Protein AF-A0A0J7KE34-F1 (afdb_monomer)

Foldseek 3Di:
DDDPCNPQPLLDDDPQDQPPDPPGHPVNNVVVVVVVQVVQVVVVHDDDDDDDDDPPCVLPDQVVVVLVSCVRSPPDPVVSVVVVVVVPPDADDDDDDDDPPPRPPSPPPPPPPPPPDDDD

Radius of gyration: 21.57 Å; Cα contacts (8 Å, |Δi|>4): 39; chains: 1; bounding box: 55×39×64 Å

pLDDT: mean 76.23, std 21.39, range [29.2, 96.06]

Organism: Lasius niger (NCBI:txid67767)

InterPro domains:
  IPR000477 Reverse transcriptase domain [PF00078] (11-105)

Mean predicted aligned error: 12.12 Å

Sequence (120 aa):
MQQWQDVHRLSEVSRNQYGFRRQRSICDALRLVRSITSETAEDGGFAILISLDIRSVFNSIPWVVIRRALRRKEFPDYIRRIIDSYLSDRVICCTGKEVKRDQWRLVCLRALYLVPSYGI

Structure (mmCIF, N/CA/C/O backbone):
data_AF-A0A0J7KE34-F1
#
_entry.id   AF-A0A0J7KE34-F1
#
loop_
_atom_site.group_PDB
_atom_site.id
_atom_site.type_symbol
_atom_site.label_atom_id
_atom_site.label_alt_id
_atom_site.label_comp_id
_atom_site.label_asym_id
_atom_site.label_entity_id
_atom_site.label_seq_id
_atom_site.pdbx_PDB_ins_code
_atom_site.Cartn_x
_atom_site.Cartn_y
_atom_site.Cartn_z
_atom_site.occupancy
_atom_site.B_iso_or_equiv
_atom_site.auth_seq_id
_atom_site.auth_comp_id
_atom_site.auth_asym_id
_atom_site.auth_atom_id
_atom_site.pdbx_PDB_model_num
ATOM 1 N N . MET A 1 1 ? -3.022 22.471 -9.235 1.00 40.59 1 MET A N 1
ATOM 2 C CA . MET A 1 1 ? -2.382 21.437 -10.079 1.00 40.59 1 MET A CA 1
ATOM 3 C C . MET A 1 1 ? -3.097 20.118 -9.824 1.00 40.59 1 MET A C 1
ATOM 5 O O . MET A 1 1 ? -2.978 19.575 -8.732 1.00 40.59 1 MET A O 1
ATOM 9 N N . GLN A 1 2 ? -3.934 19.684 -10.764 1.00 53.97 2 GLN A N 1
ATOM 10 C CA . GLN A 1 2 ? -4.744 18.468 -10.645 1.00 53.97 2 GLN A CA 1
ATOM 11 C C . GLN A 1 2 ? -3.837 17.257 -10.904 1.00 53.97 2 GLN A C 1
ATOM 13 O O . GLN A 1 2 ? -3.101 17.257 -11.892 1.00 53.97 2 GLN A O 1
ATOM 18 N N . GLN A 1 3 ? -3.784 16.281 -9.991 1.00 67.25 3 GLN A N 1
ATOM 19 C CA . GLN A 1 3 ? -2.902 15.127 -10.178 1.00 67.25 3 GLN A CA 1
ATOM 20 C C . GLN A 1 3 ? -3.544 14.151 -11.164 1.00 67.25 3 GLN A C 1
ATOM 22 O O . GLN A 1 3 ? -4.750 13.940 -11.127 1.00 67.25 3 GLN A O 1
ATOM 27 N N . TRP A 1 4 ? -2.740 13.511 -12.019 1.00 78.88 4 TRP A N 1
ATOM 28 C CA . TRP A 1 4 ? -3.223 12.532 -13.006 1.00 78.88 4 TRP A CA 1
ATOM 29 C C . TRP A 1 4 ? -4.104 11.433 -12.375 1.00 78.88 4 TRP A C 1
ATOM 31 O O . TRP A 1 4 ? -5.118 11.045 -12.952 1.00 78.88 4 TRP A O 1
ATOM 41 N N . GLN A 1 5 ? -3.764 10.999 -11.154 1.00 74.19 5 GLN A N 1
ATOM 42 C CA . GLN A 1 5 ? -4.520 9.996 -10.393 1.00 74.19 5 GLN A CA 1
ATOM 43 C C . GLN A 1 5 ? -5.910 10.474 -9.952 1.00 74.19 5 GLN A C 1
ATOM 45 O O . GLN A 1 5 ? -6.820 9.656 -9.883 1.00 74.19 5 GLN A O 1
ATOM 50 N N . ASP A 1 6 ? -6.101 11.775 -9.711 1.00 75.31 6 ASP A N 1
ATOM 51 C CA . ASP A 1 6 ? -7.388 12.332 -9.260 1.00 75.31 6 ASP A CA 1
ATOM 52 C C . ASP A 1 6 ? -8.468 12.246 -10.355 1.00 75.31 6 ASP A C 1
ATOM 54 O O . ASP A 1 6 ? -9.658 12.342 -10.071 1.00 75.31 6 ASP A O 1
ATOM 58 N N . VAL A 1 7 ? -8.051 12.074 -11.614 1.00 78.81 7 VAL A N 1
ATOM 59 C CA . VAL A 1 7 ? -8.932 12.033 -12.792 1.00 78.81 7 VAL A CA 1
ATOM 60 C C . VAL A 1 7 ? -9.138 10.602 -13.314 1.00 78.81 7 VAL A C 1
ATOM 62 O O . VAL A 1 7 ? -10.048 10.359 -14.101 1.00 78.81 7 VAL A O 1
ATOM 65 N N . HIS A 1 8 ? -8.323 9.636 -12.868 1.00 81.94 8 HIS A N 1
ATOM 66 C CA . HIS A 1 8 ? -8.346 8.250 -13.351 1.00 81.94 8 HIS A CA 1
ATOM 67 C C . HIS A 1 8 ? -8.907 7.310 -12.285 1.00 81.94 8 HIS A C 1
ATOM 69 O O . HIS A 1 8 ? -8.165 6.745 -11.476 1.00 81.94 8 HIS A O 1
ATOM 75 N N . ARG A 1 9 ? -10.225 7.089 -12.337 1.00 79.00 9 ARG A N 1
ATOM 76 C CA . ARG A 1 9 ? -10.987 6.282 -11.367 1.00 79.00 9 A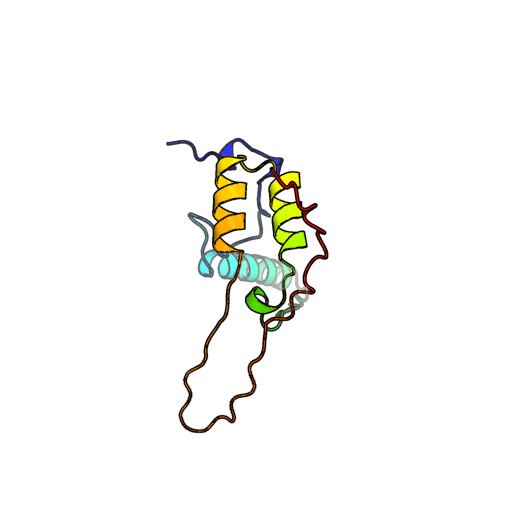RG A CA 1
ATOM 77 C C . ARG A 1 9 ? -10.440 4.864 -11.179 1.00 79.00 9 ARG A C 1
ATOM 79 O O . ARG A 1 9 ? -10.431 4.340 -10.072 1.00 79.00 9 ARG A O 1
ATOM 86 N N . LEU A 1 10 ? -9.930 4.248 -12.247 1.00 81.81 10 LEU A N 1
ATOM 87 C CA . LEU A 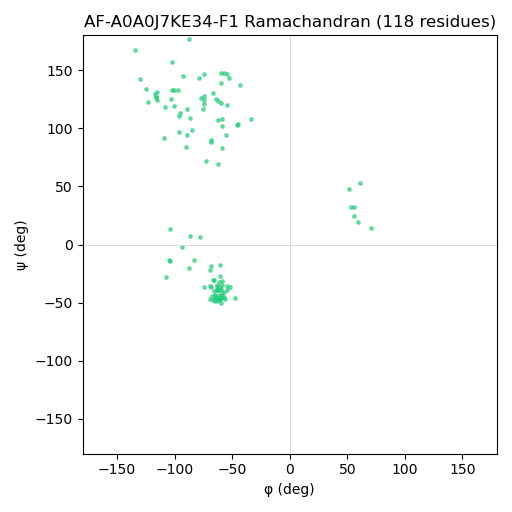1 10 ? -9.334 2.906 -12.189 1.00 81.81 10 LEU A CA 1
ATOM 88 C C . LEU A 1 10 ? -8.008 2.875 -11.415 1.00 81.81 10 LEU A C 1
ATOM 90 O O . LEU A 1 10 ? -7.610 1.830 -10.896 1.00 81.81 10 LEU A O 1
ATOM 94 N N . SER A 1 11 ? -7.331 4.017 -11.296 1.00 81.50 11 SER A N 1
ATOM 95 C CA . SER A 1 11 ? -6.090 4.135 -10.536 1.00 81.50 11 SER A CA 1
ATOM 96 C C . SER A 1 11 ? -6.319 4.342 -9.035 1.00 81.50 11 SER A C 1
ATOM 98 O O . SER A 1 11 ? -5.388 4.112 -8.256 1.00 81.50 11 SER A O 1
ATOM 100 N N . GLU A 1 12 ? -7.552 4.659 -8.619 1.00 83.94 12 GLU A N 1
ATOM 101 C CA . GLU A 1 12 ? -7.896 4.988 -7.237 1.00 83.94 12 GLU A CA 1
ATOM 102 C C . GLU A 1 12 ? -7.476 3.899 -6.237 1.00 83.94 12 GLU A C 1
ATOM 104 O O . GLU A 1 12 ? -7.440 2.689 -6.504 1.00 83.94 12 GLU A O 1
ATOM 109 N N . VAL A 1 13 ? -7.107 4.368 -5.050 1.00 87.38 13 VAL A N 1
ATOM 110 C CA . VAL A 1 13 ? -6.805 3.543 -3.881 1.00 87.38 13 VAL A CA 1
ATOM 111 C C . VAL A 1 13 ? -7.983 3.572 -2.919 1.00 87.38 13 VAL A C 1
ATOM 113 O O . VAL A 1 13 ? -8.779 4.513 -2.920 1.00 87.38 13 VAL A O 1
ATOM 116 N N . SER A 1 14 ? -8.086 2.553 -2.065 1.00 89.81 14 SER A N 1
ATOM 117 C CA . SER A 1 14 ? -9.175 2.460 -1.092 1.00 89.81 14 SER A CA 1
ATOM 118 C C . SER A 1 14 ? -9.299 3.734 -0.249 1.00 89.81 14 SER A C 1
ATOM 120 O O . SER A 1 14 ? -8.306 4.344 0.165 1.00 89.81 14 SER A O 1
ATOM 122 N N . ARG A 1 15 ? -10.538 4.118 0.075 1.00 90.06 15 ARG A N 1
ATOM 123 C CA . ARG A 1 15 ? -10.820 5.192 1.038 1.00 90.06 15 ARG A CA 1
ATOM 124 C C . ARG A 1 15 ? -10.278 4.886 2.429 1.00 90.06 15 ARG A C 1
ATOM 126 O O . ARG A 1 15 ? -10.096 5.832 3.174 1.00 90.06 15 ARG A O 1
ATOM 133 N N . ASN A 1 16 ? -9.950 3.636 2.746 1.00 92.81 16 ASN A N 1
ATOM 134 C CA . ASN A 1 16 ? -9.383 3.251 4.041 1.00 92.81 16 ASN A CA 1
ATOM 135 C C . ASN A 1 16 ? -7.871 2.976 3.945 1.00 92.81 16 ASN A C 1
ATOM 137 O O . ASN A 1 16 ? -7.279 2.413 4.859 1.00 92.81 16 ASN A O 1
ATOM 141 N N . GLN A 1 17 ? -7.224 3.371 2.841 1.00 91.81 17 GLN A N 1
ATOM 142 C CA . GLN A 1 17 ? -5.769 3.354 2.721 1.00 91.81 17 GLN A CA 1
ATOM 143 C C . GLN A 1 17 ? -5.183 4.681 3.214 1.00 91.81 17 GLN A C 1
ATOM 145 O O . GLN A 1 17 ? -5.435 5.739 2.628 1.00 91.81 17 GLN A O 1
ATOM 150 N N . TYR A 1 18 ? -4.384 4.600 4.278 1.00 93.12 18 TYR A N 1
ATOM 151 C CA . TYR A 1 18 ? -3.746 5.748 4.931 1.00 93.12 18 TYR A CA 1
ATOM 152 C C . TYR A 1 18 ? -2.237 5.827 4.682 1.00 93.12 18 TYR A C 1
ATOM 154 O O . TYR A 1 18 ? -1.678 6.918 4.664 1.00 93.12 18 TYR A O 1
ATOM 162 N N . GLY A 1 19 ? -1.579 4.688 4.449 1.00 90.75 19 GLY A N 1
ATOM 163 C CA . GLY A 1 19 ? -0.160 4.637 4.096 1.00 90.75 19 GLY A CA 1
ATOM 164 C C . GLY A 1 19 ? 0.101 5.068 2.650 1.00 90.75 19 GLY A C 1
ATOM 165 O O . GLY A 1 19 ? -0.705 4.794 1.756 1.00 90.75 19 GLY A O 1
ATO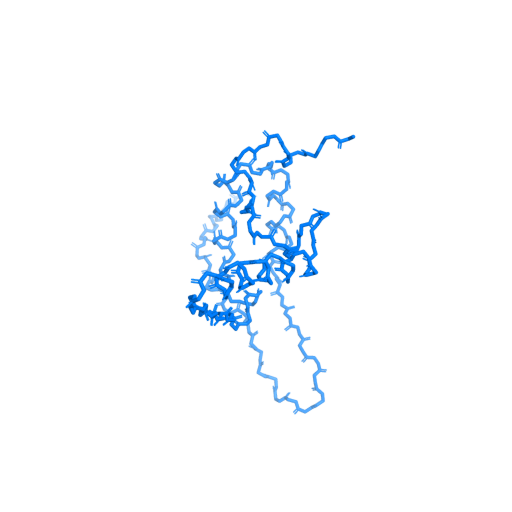M 166 N N . PHE A 1 20 ? 1.253 5.709 2.426 1.00 88.75 20 PHE A N 1
ATOM 167 C CA . PHE A 1 20 ? 1.735 6.153 1.107 1.00 88.75 20 PHE A CA 1
ATOM 168 C C . PHE A 1 20 ? 0.729 7.011 0.325 1.00 88.75 20 PHE A C 1
ATOM 170 O O . PHE A 1 20 ? 0.677 6.960 -0.903 1.00 88.75 20 PHE A O 1
ATOM 177 N N . ARG A 1 21 ? -0.089 7.801 1.030 1.00 86.25 21 ARG A N 1
ATOM 178 C CA . ARG A 1 21 ? -1.123 8.636 0.423 1.00 86.25 21 ARG A CA 1
ATOM 179 C C . ARG A 1 21 ? -0.953 10.085 0.843 1.00 86.25 21 ARG A C 1
ATOM 181 O O . ARG A 1 21 ? -0.771 10.394 2.016 1.00 86.25 21 ARG A O 1
ATOM 188 N N . ARG A 1 22 ? -1.038 10.989 -0.131 1.00 84.00 22 ARG A N 1
ATOM 189 C CA . ARG A 1 22 ? -0.985 12.427 0.131 1.00 84.00 22 ARG A CA 1
ATOM 190 C C . ARG A 1 22 ? -2.129 12.818 1.069 1.00 84.00 22 ARG A C 1
ATOM 192 O O . ARG A 1 22 ? -3.247 12.339 0.896 1.00 84.00 22 ARG A O 1
ATOM 199 N N . GLN A 1 23 ? -1.838 13.692 2.034 1.00 88.44 23 GLN A N 1
ATOM 200 C CA . GLN A 1 23 ? -2.814 14.209 3.006 1.00 88.44 23 GLN A CA 1
ATOM 201 C C . GLN A 1 23 ? -3.498 13.130 3.863 1.00 88.44 23 GLN A C 1
ATOM 203 O O . GLN A 1 23 ? -4.554 13.383 4.433 1.00 88.44 23 GLN A O 1
ATOM 208 N N . ARG A 1 24 ? -2.913 11.931 3.968 1.00 91.25 24 ARG A N 1
ATOM 209 C CA . ARG A 1 24 ? -3.343 10.918 4.929 1.00 91.25 24 ARG A CA 1
ATOM 210 C C . ARG A 1 24 ? -2.153 10.385 5.696 1.00 91.25 24 ARG A C 1
ATOM 212 O O . ARG A 1 24 ? -1.068 10.219 5.148 1.00 91.25 24 ARG A O 1
ATOM 219 N N . SER A 1 25 ? -2.378 10.137 6.974 1.00 93.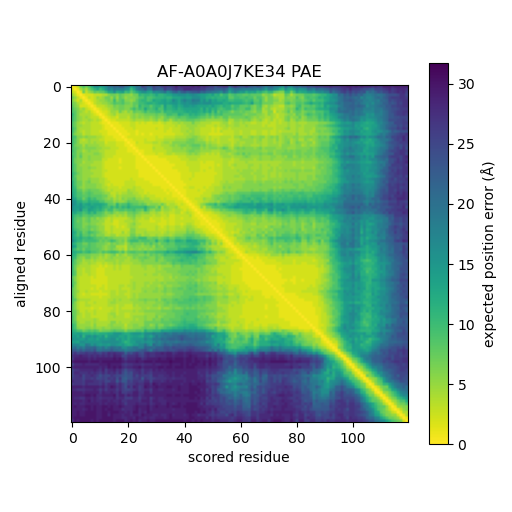31 25 SER A N 1
ATOM 220 C CA . SER A 1 25 ? -1.350 9.732 7.918 1.00 93.31 25 SER A CA 1
ATOM 221 C C . SER A 1 25 ? -1.818 8.568 8.784 1.00 93.31 25 SER A C 1
ATOM 223 O O . SER A 1 25 ? -3.006 8.245 8.854 1.00 93.31 25 SER A O 1
ATOM 225 N N . ILE A 1 26 ? -0.867 7.961 9.493 1.00 92.25 26 ILE A N 1
ATOM 226 C CA . ILE A 1 26 ? -1.154 6.949 10.517 1.00 92.25 26 ILE A CA 1
ATOM 227 C C . ILE A 1 26 ? -2.068 7.531 11.606 1.00 92.25 26 ILE A C 1
ATOM 229 O O . ILE A 1 26 ? -2.961 6.838 12.084 1.00 92.25 26 ILE A O 1
ATOM 233 N N . CYS A 1 27 ? -1.923 8.816 11.945 1.00 95.38 27 CYS A N 1
ATOM 234 C CA . CYS A 1 27 ? -2.801 9.487 12.904 1.00 95.38 27 CYS A CA 1
ATOM 235 C C . CYS A 1 27 ? -4.266 9.478 12.448 1.00 95.38 27 CYS A C 1
ATOM 237 O O . CYS A 1 27 ? -5.157 9.281 13.267 1.00 95.38 27 CYS A O 1
ATOM 239 N N . ASP A 1 28 ? -4.528 9.648 11.150 1.00 95.31 28 ASP A N 1
ATOM 240 C CA . ASP A 1 28 ? -5.892 9.608 10.609 1.00 95.31 28 ASP A CA 1
ATOM 241 C C . ASP A 1 28 ? -6.483 8.195 10.662 1.00 95.31 28 ASP A C 1
ATOM 243 O O . ASP A 1 28 ? -7.668 8.036 10.948 1.00 95.31 28 ASP A O 1
ATOM 247 N N . ALA A 1 29 ? -5.652 7.169 10.449 1.00 94.31 29 ALA A N 1
ATOM 248 C CA . ALA A 1 29 ? -6.062 5.778 10.622 1.00 94.31 29 ALA A CA 1
ATOM 249 C C . ALA A 1 29 ? -6.428 5.485 12.085 1.00 94.31 29 ALA A C 1
ATOM 251 O O . ALA A 1 29 ? -7.486 4.923 12.357 1.00 94.31 29 ALA A O 1
ATOM 252 N N . LEU A 1 30 ? -5.585 5.916 13.031 1.00 95.19 30 LEU A N 1
ATOM 253 C CA . LEU A 1 30 ? -5.820 5.730 14.466 1.00 95.19 30 LEU A CA 1
ATOM 254 C C . LEU A 1 30 ? -7.074 6.462 14.945 1.00 95.19 30 LEU A C 1
ATOM 256 O O . LEU A 1 30 ? -7.826 5.913 15.745 1.00 95.19 30 LEU A O 1
ATOM 260 N N . ARG A 1 31 ? -7.329 7.677 14.440 1.00 96.06 31 ARG A N 1
ATOM 261 C CA . ARG A 1 31 ? -8.565 8.411 14.742 1.00 96.06 31 ARG A CA 1
ATOM 262 C C . ARG A 1 31 ? -9.803 7.656 14.269 1.00 96.06 31 ARG A C 1
ATOM 264 O O . ARG A 1 31 ? -10.753 7.572 15.037 1.00 96.06 31 ARG A O 1
ATOM 271 N N . LEU A 1 32 ? -9.776 7.086 13.060 1.00 94.81 32 LEU A N 1
ATOM 272 C CA . LEU A 1 32 ? -10.894 6.287 12.550 1.00 94.81 32 LEU A CA 1
ATOM 273 C C . LEU A 1 32 ? -11.127 5.035 13.404 1.00 94.81 32 LEU A C 1
ATOM 275 O O . LEU A 1 32 ? -12.257 4.738 13.767 1.00 94.81 32 LEU A O 1
ATOM 279 N N . VAL A 1 33 ? -10.067 4.293 13.734 1.00 94.50 33 VAL A N 1
ATOM 280 C CA . VAL A 1 33 ? -10.207 3.097 14.580 1.00 94.50 33 VAL A CA 1
ATOM 281 C C . VAL A 1 33 ? -10.793 3.483 15.935 1.00 94.50 33 VAL A C 1
ATOM 283 O O . VAL A 1 33 ? -11.732 2.839 16.394 1.00 94.50 33 VAL A O 1
ATOM 286 N N . ARG A 1 34 ? -10.297 4.573 16.533 1.00 94.94 34 ARG A N 1
ATOM 287 C CA . ARG A 1 34 ? -10.806 5.082 17.805 1.00 94.94 34 ARG A CA 1
ATOM 288 C C . ARG A 1 34 ? -12.287 5.448 17.724 1.00 94.94 34 ARG A C 1
ATOM 290 O O . ARG A 1 34 ? -13.020 5.045 18.618 1.00 94.94 34 ARG A O 1
ATOM 297 N N . SER A 1 35 ? -12.726 6.166 16.685 1.00 95.00 35 SER A N 1
ATOM 298 C CA . SER A 1 35 ? -14.137 6.556 16.554 1.00 95.00 35 SER A CA 1
ATOM 299 C C . SER A 1 35 ? -15.045 5.332 16.476 1.00 95.00 35 SER A C 1
ATOM 301 O O . SER A 1 35 ? -15.974 5.228 17.265 1.00 95.00 35 SER A O 1
ATOM 303 N N . ILE A 1 36 ? -14.695 4.347 15.641 1.00 92.75 36 ILE A N 1
ATOM 304 C CA . ILE A 1 36 ? -15.457 3.095 15.504 1.00 92.75 36 ILE A CA 1
ATOM 305 C C . ILE A 1 36 ? -15.541 2.355 16.847 1.00 92.75 36 ILE A C 1
ATOM 307 O O . ILE A 1 36 ? -16.606 1.878 17.238 1.00 92.75 36 ILE A O 1
ATOM 311 N N . THR A 1 37 ? -14.422 2.255 17.573 1.00 93.56 37 THR A N 1
ATOM 312 C CA . THR A 1 37 ? -14.405 1.569 18.873 1.00 93.56 37 THR A CA 1
ATOM 313 C C . THR A 1 37 ? -15.182 2.320 19.950 1.00 93.56 37 THR A C 1
ATOM 315 O O . THR A 1 37 ? -15.813 1.675 20.779 1.00 93.56 37 THR A O 1
ATOM 318 N N . SER A 1 38 ? -15.146 3.657 19.946 1.00 92.81 38 SER A N 1
ATOM 319 C CA . SER A 1 38 ? -15.877 4.486 20.908 1.00 92.81 38 SER A CA 1
ATOM 320 C C . SER A 1 38 ? -17.381 4.417 20.669 1.00 92.81 38 SER A C 1
ATOM 322 O O . SER A 1 38 ? -18.105 4.139 21.614 1.00 92.81 38 SER A O 1
ATOM 324 N N . GLU A 1 39 ? -17.825 4.552 19.418 1.00 93.19 39 GLU A N 1
ATOM 325 C CA . GLU A 1 39 ? -19.237 4.400 19.035 1.00 93.19 39 GLU A CA 1
ATOM 326 C C . GLU A 1 39 ? -19.776 3.024 19.461 1.00 93.19 39 GLU A C 1
ATOM 328 O O . GLU A 1 39 ? -20.797 2.924 20.131 1.00 93.19 39 GLU A O 1
ATOM 333 N N . THR A 1 40 ? -19.024 1.951 19.183 1.00 91.50 40 THR A N 1
ATOM 334 C CA . THR A 1 40 ? -19.431 0.587 19.569 1.00 91.50 40 THR A CA 1
ATOM 335 C C . THR A 1 40 ? -19.520 0.408 21.090 1.00 91.50 40 THR A C 1
ATOM 337 O O . THR A 1 40 ? -20.380 -0.325 21.573 1.00 91.50 40 THR A O 1
ATOM 340 N N . ALA A 1 41 ? -18.623 1.043 21.851 1.00 88.69 41 ALA A N 1
ATOM 341 C CA . ALA A 1 41 ? -18.599 0.944 23.309 1.00 88.69 41 ALA A CA 1
ATOM 342 C C . ALA A 1 41 ? -19.725 1.755 23.971 1.00 88.69 41 ALA A C 1
ATOM 344 O O . ALA A 1 41 ? -20.280 1.311 24.974 1.00 88.69 41 ALA A O 1
ATOM 345 N N . GLU A 1 42 ? -20.067 2.920 23.415 1.00 91.38 42 GLU A N 1
ATOM 346 C CA . GLU A 1 42 ? -21.189 3.750 23.872 1.00 91.38 42 GLU A CA 1
ATOM 347 C C . GLU A 1 42 ? -22.532 3.028 23.694 1.00 91.38 42 GLU A C 1
ATOM 349 O O . GLU A 1 42 ? -23.380 3.087 24.584 1.00 91.38 42 GLU A O 1
ATOM 354 N N . ASP A 1 43 ? -22.671 2.236 22.629 1.00 91.38 43 ASP A N 1
ATOM 355 C CA . ASP A 1 43 ? -23.844 1.391 22.372 1.00 91.38 43 ASP A CA 1
ATOM 356 C C . ASP A 1 43 ? -23.871 0.092 23.213 1.00 91.38 43 ASP A C 1
ATOM 358 O O . ASP A 1 43 ? -24.717 -0.782 23.007 1.00 91.38 43 ASP A O 1
ATOM 362 N N . GLY A 1 44 ? -22.939 -0.072 24.162 1.00 89.38 44 GLY A N 1
ATOM 363 C CA . GLY A 1 44 ? -22.821 -1.266 25.008 1.00 89.38 44 GLY A CA 1
ATOM 364 C C . GLY A 1 44 ? -22.331 -2.516 24.265 1.00 89.38 44 GLY A C 1
ATOM 365 O O . GLY A 1 44 ? -22.456 -3.632 24.775 1.00 89.38 44 GLY A O 1
ATOM 366 N N . GLY A 1 45 ? -21.794 -2.347 23.055 1.00 90.62 45 GLY A N 1
ATOM 367 C CA . GLY A 1 45 ? -21.265 -3.412 22.214 1.00 90.62 45 GLY A CA 1
ATOM 368 C C . GLY A 1 45 ? -19.796 -3.747 22.486 1.00 90.62 45 GLY A C 1
ATOM 369 O O . GLY A 1 45 ? -19.098 -3.107 23.273 1.00 90.62 45 GLY A O 1
ATOM 370 N N . PHE A 1 46 ? -19.300 -4.763 21.776 1.00 88.56 46 PHE A N 1
ATOM 371 C CA . PHE A 1 46 ? -17.899 -5.185 21.817 1.00 88.56 46 PHE A CA 1
ATOM 372 C C . PHE A 1 46 ? -17.237 -4.969 20.456 1.00 88.56 46 PHE A C 1
ATOM 374 O O . PHE A 1 46 ? -17.757 -5.402 19.429 1.00 88.56 46 PHE A O 1
ATOM 381 N N . ALA A 1 47 ? -16.057 -4.347 20.450 1.00 90.38 47 ALA A N 1
ATOM 382 C CA . ALA A 1 47 ? -15.246 -4.170 19.250 1.00 90.38 47 ALA A CA 1
ATOM 383 C C . ALA A 1 47 ? -14.086 -5.178 19.222 1.00 90.38 47 ALA A C 1
ATOM 385 O O . ALA A 1 47 ? -13.363 -5.335 20.205 1.00 90.38 47 ALA A O 1
ATOM 386 N N . ILE A 1 48 ? -13.878 -5.834 18.076 1.00 90.06 48 ILE A N 1
ATOM 387 C CA . ILE A 1 48 ? -12.765 -6.766 17.849 1.00 90.06 48 ILE 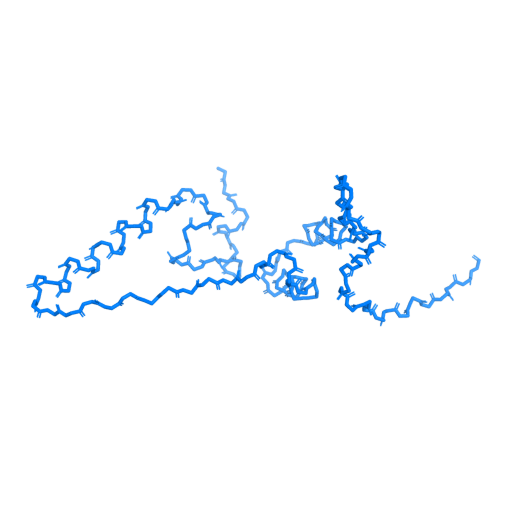A CA 1
ATOM 388 C C . ILE A 1 48 ? -11.866 -6.197 16.752 1.00 90.06 48 ILE A C 1
ATOM 390 O O . ILE A 1 48 ? -12.329 -5.899 15.652 1.00 90.06 48 ILE A O 1
ATOM 394 N N . LEU A 1 49 ? -10.568 -6.084 17.040 1.00 91.50 49 LEU A N 1
ATOM 395 C CA . LEU A 1 49 ? -9.555 -5.676 16.069 1.00 91.50 49 LEU A CA 1
ATOM 396 C C . LEU A 1 49 ? -8.767 -6.895 15.582 1.00 91.50 49 LEU A C 1
ATOM 398 O O . LEU A 1 49 ? -8.155 -7.604 16.378 1.00 91.50 49 LEU A O 1
ATOM 402 N N . ILE A 1 50 ? -8.729 -7.093 14.265 1.00 93.88 50 ILE A N 1
ATOM 403 C CA . ILE A 1 50 ? -7.912 -8.125 13.618 1.00 93.88 50 ILE A CA 1
ATOM 404 C C . ILE A 1 50 ? -6.752 -7.430 12.903 1.00 93.88 50 ILE A C 1
ATOM 406 O O . ILE A 1 50 ? -6.970 -6.631 11.993 1.00 93.88 50 ILE A O 1
ATOM 410 N N . SER A 1 51 ? -5.521 -7.733 13.317 1.00 92.56 51 SER A N 1
ATOM 411 C CA . SER A 1 51 ? -4.303 -7.215 12.686 1.00 92.56 51 SER A CA 1
ATOM 412 C C . SER A 1 51 ? -3.690 -8.263 11.758 1.00 92.56 51 SER A C 1
ATOM 414 O O . SER A 1 51 ? -3.539 -9.422 12.143 1.00 92.56 51 SER A O 1
ATOM 416 N N . LEU A 1 52 ? -3.326 -7.850 10.542 1.00 92.50 52 LEU A N 1
ATOM 417 C CA . LEU A 1 52 ? -2.635 -8.675 9.554 1.00 92.50 52 LEU A CA 1
ATOM 418 C C . LEU A 1 52 ? -1.333 -7.981 9.149 1.00 92.50 52 LEU A C 1
ATOM 420 O O . LEU A 1 52 ? -1.367 -6.862 8.637 1.00 92.50 52 LEU A O 1
ATOM 424 N N . ASP A 1 53 ? -0.208 -8.670 9.325 1.00 89.62 53 ASP A N 1
ATOM 425 C CA . ASP A 1 53 ? 1.104 -8.223 8.858 1.00 89.62 53 ASP A CA 1
ATOM 426 C C . ASP A 1 53 ? 1.660 -9.205 7.822 1.00 89.62 53 ASP A C 1
ATOM 428 O O . ASP A 1 53 ? 1.672 -10.421 8.030 1.00 89.62 53 ASP A O 1
ATOM 432 N N . ILE A 1 54 ? 2.099 -8.681 6.677 1.00 86.12 54 ILE A N 1
ATOM 433 C CA . ILE A 1 54 ? 2.644 -9.497 5.592 1.00 86.12 54 ILE A CA 1
ATOM 434 C C . ILE A 1 54 ? 4.167 -9.420 5.658 1.00 86.12 54 ILE A C 1
ATOM 436 O O . ILE A 1 54 ? 4.774 -8.366 5.461 1.00 86.12 54 ILE A O 1
ATOM 440 N N . ARG A 1 55 ? 4.810 -10.571 5.855 1.00 84.38 55 ARG A N 1
ATOM 441 C CA . ARG A 1 55 ? 6.270 -10.655 5.918 1.00 84.38 55 ARG A CA 1
ATOM 442 C C . ARG A 1 55 ? 6.905 -10.219 4.593 1.00 84.38 55 ARG A C 1
ATOM 444 O O . ARG A 1 55 ? 6.666 -10.822 3.554 1.00 84.38 55 ARG A O 1
ATOM 451 N N . SER A 1 56 ? 7.792 -9.225 4.652 1.00 78.25 56 SER A N 1
ATOM 452 C CA . SER A 1 56 ? 8.688 -8.834 3.550 1.00 78.25 56 SER A CA 1
ATOM 453 C C . SER A 1 56 ? 7.982 -8.592 2.204 1.00 78.25 56 SER A C 1
ATOM 455 O O . SER A 1 56 ? 8.412 -9.078 1.154 1.00 78.25 56 SER A O 1
ATOM 457 N N . VAL A 1 57 ? 6.890 -7.820 2.230 1.00 77.56 57 VAL A N 1
ATOM 458 C CA . VAL A 1 57 ? 6.058 -7.504 1.053 1.00 77.56 57 VAL A CA 1
ATOM 459 C C . VAL A 1 57 ? 6.894 -7.060 -0.150 1.00 77.56 57 VAL A C 1
ATOM 461 O O . VAL A 1 57 ? 6.714 -7.568 -1.252 1.00 77.56 57 VAL A O 1
ATOM 464 N N . PHE A 1 58 ? 7.858 -6.162 0.057 1.00 77.12 58 PHE A N 1
ATOM 465 C CA . PHE A 1 58 ? 8.665 -5.608 -1.034 1.00 77.12 58 PHE A CA 1
ATOM 466 C C . PHE A 1 58 ? 9.569 -6.633 -1.725 1.00 77.12 58 PHE A C 1
ATOM 468 O O . PHE A 1 58 ? 9.802 -6.515 -2.923 1.00 77.12 58 PHE A O 1
ATOM 475 N N . ASN A 1 59 ? 10.039 -7.648 -0.999 1.00 77.88 59 ASN A N 1
ATOM 476 C CA . ASN A 1 59 ? 10.908 -8.681 -1.564 1.00 77.88 59 ASN A CA 1
ATOM 477 C C . ASN A 1 59 ? 10.114 -9.840 -2.181 1.00 77.88 59 ASN A C 1
ATOM 479 O O . ASN A 1 59 ? 10.651 -10.589 -2.992 1.00 77.88 59 ASN A O 1
ATOM 483 N N . SER A 1 60 ? 8.846 -9.994 -1.792 1.00 75.38 60 SER A N 1
ATOM 484 C CA . SER A 1 60 ? 8.055 -11.194 -2.089 1.00 75.38 60 SER A CA 1
ATOM 485 C C . SER A 1 60 ? 7.017 -10.993 -3.197 1.00 75.38 60 SER A C 1
ATOM 487 O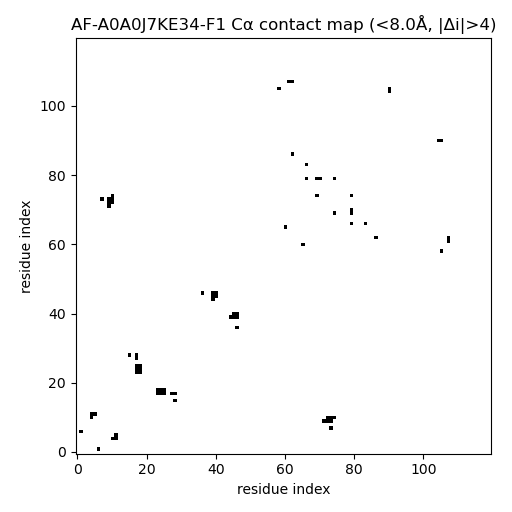 O . SER A 1 60 ? 6.467 -11.971 -3.697 1.00 75.38 60 SER A O 1
ATOM 489 N N . ILE A 1 61 ? 6.726 -9.752 -3.606 1.00 83.50 61 ILE A N 1
ATOM 490 C CA . ILE A 1 61 ? 5.753 -9.492 -4.677 1.00 83.50 61 ILE A CA 1
ATOM 491 C C . ILE A 1 61 ? 6.356 -9.838 -6.051 1.00 83.50 61 ILE A C 1
ATOM 493 O O . ILE A 1 61 ? 7.356 -9.238 -6.453 1.00 83.50 61 ILE A O 1
ATOM 497 N N . PRO A 1 62 ? 5.714 -10.711 -6.856 1.00 84.69 62 PRO A N 1
ATOM 498 C CA . PRO A 1 62 ? 6.160 -10.962 -8.220 1.00 84.69 62 PRO A CA 1
ATOM 499 C C . PRO A 1 62 ? 5.989 -9.724 -9.113 1.00 84.69 62 PRO A C 1
ATOM 501 O O . PRO A 1 62 ? 4.905 -9.158 -9.240 1.00 84.69 62 PRO A O 1
ATOM 504 N N . TRP A 1 63 ? 7.039 -9.353 -9.838 1.00 86.56 63 TRP A N 1
ATOM 505 C CA . TRP A 1 63 ? 7.082 -8.188 -10.728 1.00 86.56 63 TRP A CA 1
ATOM 506 C C . TRP A 1 63 ? 6.015 -8.247 -11.836 1.00 86.56 63 TRP A C 1
ATOM 508 O O . TRP A 1 63 ? 5.471 -7.225 -12.247 1.00 86.56 63 TRP A O 1
ATOM 518 N N . VAL A 1 64 ? 5.652 -9.456 -12.287 1.00 87.69 64 VAL A N 1
ATOM 519 C CA . VAL A 1 64 ? 4.545 -9.679 -13.236 1.00 87.69 64 VAL A CA 1
ATOM 520 C C . VAL A 1 64 ? 3.211 -9.184 -12.666 1.00 87.69 64 VAL A C 1
ATOM 522 O O . VAL A 1 64 ? 2.403 -8.628 -13.410 1.00 87.69 64 VAL A O 1
ATOM 525 N N . VAL A 1 65 ? 2.989 -9.337 -11.356 1.00 90.56 65 VAL A N 1
ATOM 526 C CA . VAL A 1 65 ? 1.783 -8.847 -10.676 1.00 90.56 65 VAL A CA 1
ATOM 527 C C . VAL A 1 65 ? 1.769 -7.320 -10.665 1.00 90.56 65 VAL A C 1
ATOM 529 O O . VAL A 1 65 ? 0.752 -6.734 -11.031 1.00 90.56 65 VAL A O 1
ATOM 532 N N . ILE A 1 66 ? 2.904 -6.676 -10.361 1.00 90.06 66 ILE A N 1
ATOM 533 C CA . ILE A 1 66 ? 3.045 -5.207 -10.405 1.00 90.06 66 ILE A CA 1
ATOM 534 C C . ILE A 1 66 ? 2.753 -4.687 -11.818 1.00 90.06 66 ILE A C 1
ATOM 536 O O . ILE A 1 66 ? 1.894 -3.823 -11.999 1.00 90.06 66 ILE A O 1
ATOM 540 N N . ARG A 1 67 ? 3.384 -5.275 -12.843 1.00 91.69 67 ARG A N 1
ATOM 541 C CA . ARG A 1 67 ? 3.153 -4.923 -14.255 1.00 91.69 67 ARG A CA 1
ATOM 542 C C . ARG A 1 67 ? 1.689 -5.060 -14.662 1.00 91.69 67 ARG A C 1
ATOM 544 O O . ARG A 1 67 ? 1.136 -4.186 -15.329 1.00 91.69 67 ARG A O 1
ATOM 551 N N . ARG A 1 68 ? 1.044 -6.164 -14.270 1.00 93.25 68 ARG A N 1
ATOM 552 C CA . ARG A 1 68 ? -0.369 -6.416 -14.581 1.00 93.25 68 ARG A CA 1
ATOM 553 C C . ARG A 1 68 ? -1.279 -5.410 -13.884 1.00 93.25 68 ARG A C 1
ATOM 555 O O . ARG A 1 68 ? -2.234 -4.953 -14.506 1.00 93.25 68 ARG A O 1
ATOM 562 N N . ALA A 1 69 ? -0.980 -5.053 -12.636 1.00 92.62 69 ALA A N 1
ATOM 563 C CA . ALA A 1 69 ? -1.727 -4.049 -11.889 1.00 92.62 69 ALA A CA 1
ATOM 564 C C . ALA A 1 69 ? -1.626 -2.667 -12.550 1.00 92.62 69 ALA A C 1
ATOM 566 O O . ALA A 1 69 ? -2.654 -2.035 -12.771 1.00 92.62 69 ALA A O 1
ATOM 567 N N . LEU A 1 70 ? -0.424 -2.237 -12.952 1.00 92.44 70 LEU A N 1
ATOM 568 C CA . LEU A 1 70 ? -0.228 -0.951 -13.632 1.00 92.44 70 LEU A CA 1
ATOM 569 C C . LEU A 1 70 ? -0.979 -0.864 -14.966 1.00 92.44 70 LEU A C 1
ATOM 571 O O . LEU A 1 70 ? -1.553 0.179 -15.266 1.00 92.44 70 LEU A O 1
ATOM 575 N N . ARG A 1 71 ? -1.017 -1.956 -15.745 1.00 92.88 71 ARG A N 1
ATOM 576 C CA . ARG A 1 71 ? -1.815 -2.017 -16.982 1.00 92.88 71 ARG A CA 1
ATOM 577 C C . ARG A 1 71 ? -3.316 -1.960 -16.707 1.00 92.88 71 ARG A C 1
ATOM 579 O O . ARG A 1 71 ? -4.008 -1.176 -17.336 1.00 92.88 71 ARG A O 1
ATOM 586 N N . ARG A 1 72 ? -3.814 -2.758 -15.754 1.00 92.62 72 ARG A N 1
ATOM 587 C CA . ARG A 1 72 ? -5.244 -2.780 -15.381 1.00 92.62 72 ARG A CA 1
ATOM 588 C C . ARG A 1 72 ? -5.740 -1.440 -14.839 1.00 92.62 72 ARG A C 1
ATOM 590 O O . ARG A 1 72 ? -6.900 -1.113 -15.024 1.00 92.62 72 ARG A O 1
ATOM 597 N N . LYS A 1 73 ? -4.866 -0.699 -14.157 1.00 91.38 73 LYS A N 1
ATOM 598 C CA . LYS A 1 73 ? -5.144 0.637 -13.621 1.00 91.38 73 LYS A CA 1
ATOM 599 C C . LYS A 1 73 ? -4.880 1.770 -14.623 1.00 91.38 73 LYS A C 1
ATOM 601 O O . LYS A 1 73 ? -4.902 2.929 -14.224 1.00 91.38 73 LYS A O 1
ATOM 606 N N . GLU A 1 74 ? -4.581 1.433 -15.878 1.00 91.81 74 GLU A N 1
ATOM 607 C CA . GLU A 1 74 ? -4.383 2.379 -16.983 1.00 91.81 74 GLU A CA 1
ATOM 608 C C . GLU A 1 74 ? -3.317 3.453 -16.725 1.00 91.81 74 GLU A C 1
ATOM 610 O O . GLU A 1 74 ? -3.402 4.569 -17.229 1.00 91.81 74 GLU A O 1
ATOM 615 N N . PHE A 1 75 ? -2.264 3.126 -15.964 1.00 91.12 75 PHE A N 1
ATOM 616 C CA . PHE A 1 75 ? -1.139 4.052 -15.795 1.00 91.12 75 PHE A CA 1
ATOM 617 C C . PHE A 1 75 ? -0.533 4.420 -17.154 1.00 91.12 75 PHE A C 1
ATOM 619 O O . PHE A 1 75 ? -0.503 3.553 -18.028 1.00 91.12 75 PHE A O 1
ATOM 626 N N . PRO A 1 76 ? 0.003 5.634 -17.360 1.00 92.44 76 PRO A N 1
ATOM 627 C CA . PRO A 1 76 ? 0.569 6.019 -18.649 1.00 92.44 76 PRO A CA 1
ATOM 628 C C . PRO A 1 76 ? 1.728 5.105 -19.067 1.00 92.44 76 PRO A C 1
ATOM 630 O O . PRO A 1 76 ? 2.503 4.649 -18.219 1.00 92.44 76 PRO A O 1
ATOM 633 N N . ASP A 1 77 ? 1.890 4.873 -20.373 1.00 93.31 77 ASP A N 1
ATOM 634 C CA . ASP A 1 77 ? 2.932 3.982 -20.910 1.00 93.31 77 ASP A CA 1
ATOM 635 C C . ASP A 1 77 ? 4.336 4.373 -20.434 1.00 93.31 77 ASP A C 1
ATOM 637 O O . ASP A 1 77 ? 5.138 3.507 -20.081 1.00 93.31 77 ASP A O 1
ATOM 641 N N . TYR A 1 78 ? 4.626 5.676 -20.363 1.00 94.25 78 TYR A N 1
ATOM 642 C CA . TYR A 1 78 ? 5.932 6.163 -19.920 1.00 94.25 78 TYR A CA 1
ATOM 643 C C . TYR A 1 78 ? 6.227 5.783 -18.457 1.00 94.25 78 TYR A C 1
ATOM 645 O O . TYR A 1 78 ? 7.340 5.356 -18.158 1.00 94.25 78 TYR A O 1
ATOM 653 N N . ILE A 1 79 ? 5.233 5.844 -17.558 1.00 93.06 79 ILE A N 1
ATOM 654 C CA . ILE A 1 79 ? 5.385 5.401 -16.162 1.00 93.06 79 ILE A CA 1
ATOM 655 C C . ILE A 1 79 ? 5.634 3.899 -16.119 1.00 93.06 79 ILE A C 1
ATOM 657 O O . ILE A 1 79 ? 6.533 3.449 -15.412 1.00 93.06 79 ILE A O 1
ATOM 661 N N . ARG A 1 80 ? 4.875 3.117 -16.896 1.00 94.06 80 ARG A N 1
ATOM 662 C CA . ARG A 1 80 ? 5.065 1.662 -16.959 1.00 94.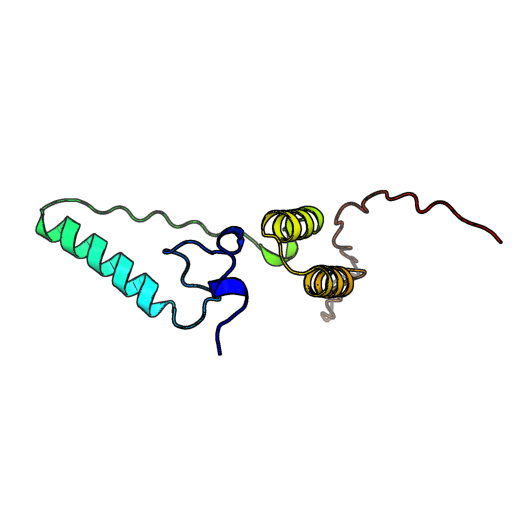06 80 ARG A CA 1
ATOM 663 C C . ARG A 1 80 ? 6.483 1.305 -17.407 1.00 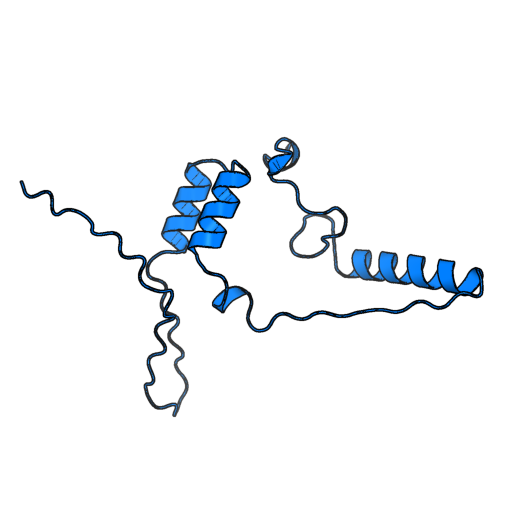94.06 80 ARG A C 1
ATOM 665 O O . ARG A 1 80 ? 7.102 0.462 -16.773 1.00 94.06 80 ARG A O 1
ATOM 672 N N . ARG A 1 81 ? 7.032 2.011 -18.403 1.00 93.94 81 ARG A N 1
ATOM 673 C CA . ARG A 1 81 ? 8.419 1.836 -18.873 1.00 93.94 81 ARG A CA 1
ATOM 674 C C . ARG A 1 81 ? 9.467 2.203 -17.819 1.00 93.94 81 ARG A C 1
ATOM 676 O O . ARG A 1 81 ? 10.433 1.464 -17.658 1.00 93.94 81 ARG A O 1
ATOM 683 N N . ILE A 1 82 ? 9.280 3.312 -17.098 1.00 93.88 82 ILE A N 1
ATOM 684 C CA . ILE A 1 82 ? 10.183 3.719 -16.003 1.00 93.88 82 ILE A CA 1
ATOM 685 C C . ILE A 1 82 ? 10.200 2.649 -14.914 1.00 93.88 82 ILE A C 1
ATOM 687 O O . ILE A 1 82 ? 11.267 2.235 -14.465 1.00 93.88 82 ILE A O 1
ATOM 691 N N . ILE A 1 83 ? 9.017 2.180 -14.513 1.00 92.12 83 ILE A N 1
ATOM 692 C CA . ILE A 1 83 ? 8.896 1.120 -13.520 1.00 92.12 83 ILE A CA 1
ATOM 693 C C . ILE A 1 83 ? 9.550 -0.158 -14.045 1.00 92.12 83 ILE A C 1
ATOM 695 O O . ILE A 1 83 ? 10.387 -0.708 -13.350 1.00 92.12 83 ILE A O 1
ATOM 699 N N . ASP A 1 84 ? 9.269 -0.596 -15.271 1.00 90.25 84 ASP A N 1
ATOM 700 C CA . ASP A 1 84 ? 9.884 -1.800 -15.842 1.00 90.25 84 ASP A CA 1
ATOM 701 C C . ASP A 1 84 ? 11.417 -1.738 -15.865 1.00 90.25 84 ASP A C 1
ATOM 703 O O . ASP A 1 84 ? 12.067 -2.717 -15.500 1.00 90.25 84 ASP A O 1
ATOM 707 N N . SER A 1 85 ? 11.997 -0.585 -16.202 1.00 89.44 85 SER A N 1
ATOM 708 C CA . SER A 1 85 ? 13.446 -0.369 -16.135 1.00 89.44 85 SER A CA 1
ATOM 709 C C . SER A 1 85 ? 13.971 -0.438 -14.698 1.00 89.44 85 SER A C 1
ATOM 711 O O . SER A 1 85 ? 14.906 -1.185 -14.427 1.00 89.44 85 SER A O 1
ATOM 713 N N . TYR A 1 86 ? 13.328 0.258 -13.754 1.00 86.25 86 TYR A N 1
ATOM 714 C CA . TYR A 1 86 ? 13.679 0.214 -12.327 1.00 86.25 86 TYR A CA 1
ATOM 715 C C . TYR A 1 86 ? 13.552 -1.189 -11.720 1.00 86.25 86 TYR A C 1
ATOM 717 O O . TYR A 1 86 ? 14.183 -1.525 -10.709 1.00 86.25 86 TYR A O 1
ATOM 725 N N . LEU A 1 87 ? 12.674 -1.990 -12.317 1.00 84.25 87 LEU A N 1
ATOM 726 C CA . LEU A 1 87 ? 12.352 -3.332 -11.899 1.00 84.25 87 LEU A CA 1
ATOM 727 C C . LEU A 1 87 ? 13.182 -4.426 -12.607 1.00 84.25 87 LEU A C 1
ATOM 729 O O . LEU A 1 87 ? 13.037 -5.609 -12.303 1.00 84.25 87 LEU A O 1
ATOM 733 N N . SER A 1 88 ? 14.053 -4.058 -13.541 1.00 82.81 88 SER A N 1
ATOM 734 C CA . SER A 1 88 ? 14.928 -5.000 -14.241 1.00 82.81 88 SER A CA 1
ATOM 735 C C . SER A 1 88 ? 16.280 -5.124 -13.527 1.00 82.81 88 SER A C 1
ATOM 737 O O . SER A 1 88 ? 16.762 -4.165 -12.930 1.00 82.81 88 SER A O 1
ATOM 739 N N . ASP A 1 89 ? 16.866 -6.325 -13.545 1.00 72.69 89 ASP A N 1
ATOM 740 C CA . ASP A 1 89 ? 18.251 -6.613 -13.122 1.00 72.69 89 ASP A CA 1
ATOM 741 C C . ASP A 1 89 ? 18.656 -6.195 -11.698 1.00 72.69 89 ASP A C 1
ATOM 743 O O . ASP A 1 89 ? 19.837 -6.021 -11.389 1.00 72.69 89 ASP A O 1
ATOM 747 N N . ARG A 1 90 ? 17.696 -6.078 -10.775 1.00 70.88 90 ARG A N 1
ATOM 748 C CA . ARG A 1 90 ? 18.030 -5.756 -9.385 1.00 70.88 90 ARG A CA 1
ATOM 749 C C . ARG A 1 90 ? 18.632 -6.933 -8.637 1.00 70.88 90 ARG A C 1
ATOM 751 O O . ARG A 1 90 ? 17.986 -7.954 -8.406 1.00 70.88 90 ARG A O 1
ATOM 758 N N . VAL A 1 91 ? 19.849 -6.707 -8.157 1.00 64.44 91 VAL A N 1
ATOM 759 C CA . VAL A 1 91 ? 20.550 -7.557 -7.200 1.00 64.44 91 VAL A CA 1
ATOM 760 C C . VAL A 1 91 ? 20.768 -6.744 -5.928 1.00 64.44 91 VAL A C 1
ATOM 762 O O . VAL A 1 91 ? 21.290 -5.633 -5.978 1.00 64.44 91 VAL A O 1
ATOM 765 N N . ILE A 1 92 ? 20.349 -7.283 -4.784 1.00 64.75 92 ILE A N 1
ATOM 766 C CA . ILE A 1 92 ? 20.662 -6.704 -3.475 1.00 64.75 92 ILE A CA 1
ATOM 767 C C . ILE A 1 92 ? 21.905 -7.428 -2.959 1.00 64.75 92 ILE A 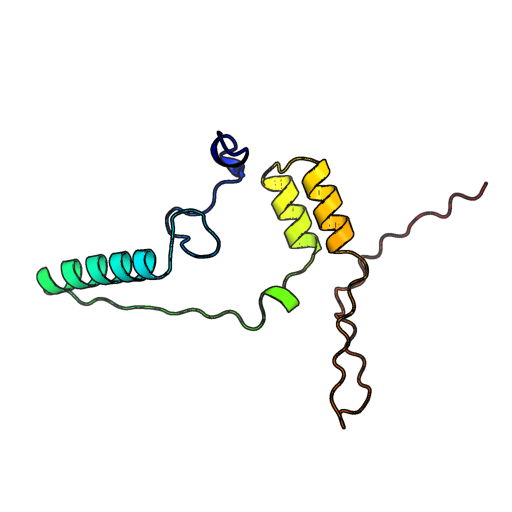C 1
ATOM 769 O O . ILE A 1 92 ? 21.858 -8.625 -2.686 1.00 64.75 92 ILE A O 1
ATOM 773 N N . CYS A 1 93 ? 23.023 -6.712 -2.849 1.00 57.94 93 CYS A N 1
ATOM 774 C CA . CYS A 1 93 ? 24.255 -7.241 -2.269 1.00 57.94 93 CYS A CA 1
ATOM 775 C C . CYS A 1 93 ? 24.337 -6.831 -0.796 1.00 57.94 93 CYS A C 1
ATOM 777 O O . CYS A 1 93 ? 24.544 -5.659 -0.491 1.00 57.94 93 CYS A O 1
ATOM 779 N N . CYS A 1 94 ? 24.203 -7.788 0.120 1.00 56.97 94 CYS A N 1
ATOM 780 C CA . CYS A 1 94 ? 24.437 -7.553 1.542 1.00 56.97 94 CYS A CA 1
ATOM 781 C C . CYS A 1 94 ? 25.930 -7.759 1.850 1.00 56.97 94 CYS A C 1
ATOM 783 O O . CYS A 1 94 ? 26.408 -8.891 1.839 1.00 56.97 94 CYS A O 1
ATOM 785 N N . THR A 1 95 ? 26.683 -6.694 2.133 1.00 50.94 95 THR A N 1
ATOM 786 C CA . THR A 1 95 ? 28.068 -6.806 2.627 1.00 50.94 95 THR A CA 1
ATOM 787 C C . THR A 1 95 ? 28.070 -6.864 4.154 1.00 50.94 95 THR A C 1
ATOM 789 O O . THR A 1 95 ? 28.220 -5.842 4.821 1.00 50.94 95 THR A O 1
ATOM 792 N N . GLY A 1 96 ? 27.865 -8.055 4.716 1.00 45.44 96 GLY A N 1
ATOM 793 C CA . GLY A 1 96 ? 28.079 -8.327 6.140 1.00 45.44 96 GLY A CA 1
ATOM 794 C C . GLY A 1 96 ? 29.454 -8.957 6.365 1.00 45.44 96 GLY A C 1
ATOM 795 O O . GLY A 1 96 ? 29.825 -9.884 5.646 1.00 45.44 96 GLY A O 1
ATOM 796 N N . LYS A 1 97 ? 30.217 -8.462 7.349 1.00 53.19 97 LYS A N 1
ATOM 797 C CA . LYS A 1 97 ? 31.402 -9.169 7.857 1.00 53.19 97 LYS A CA 1
ATOM 798 C C . LYS A 1 97 ? 30.930 -10.529 8.401 1.00 53.19 97 LYS A C 1
ATOM 800 O O . LYS A 1 97 ? 30.039 -10.562 9.240 1.00 53.19 97 LYS A O 1
ATOM 805 N N . GLU A 1 98 ? 31.490 -11.607 7.854 1.00 49.94 98 GLU A N 1
ATOM 806 C CA . GLU A 1 98 ? 31.224 -13.018 8.193 1.00 49.94 98 GLU A CA 1
ATOM 807 C C . GLU A 1 98 ? 29.793 -13.544 8.001 1.00 49.94 98 GLU A C 1
ATOM 809 O O . GLU A 1 98 ? 29.224 -14.214 8.857 1.00 49.94 98 GLU A O 1
ATOM 814 N N . VAL A 1 99 ? 29.240 -13.368 6.803 1.00 47.88 99 VAL A N 1
ATOM 815 C CA . VAL A 1 99 ? 28.246 -14.324 6.295 1.00 47.88 99 VAL A CA 1
ATOM 816 C C . VAL A 1 99 ? 28.855 -14.982 5.066 1.00 47.88 99 VAL A C 1
ATOM 818 O O . VAL A 1 99 ? 29.312 -14.291 4.152 1.00 47.88 99 VAL A O 1
ATOM 821 N N . LYS A 1 100 ? 28.928 -16.321 5.067 1.00 39.53 100 LYS A N 1
ATOM 822 C CA . LYS A 1 100 ? 29.292 -17.118 3.886 1.00 39.53 100 LYS A CA 1
ATOM 823 C C . LYS A 1 100 ? 28.553 -16.548 2.674 1.00 39.53 100 LYS A C 1
ATOM 825 O O . LYS A 1 100 ? 27.389 -16.175 2.795 1.00 39.53 100 LYS A O 1
ATOM 830 N N . ARG A 1 101 ? 29.250 -16.429 1.539 1.00 40.66 101 ARG A N 1
ATOM 831 C CA . ARG A 1 101 ? 28.723 -15.919 0.261 1.00 40.66 101 ARG A CA 1
ATOM 832 C C . ARG A 1 101 ? 27.595 -16.815 -0.270 1.00 40.66 101 ARG A C 1
ATOM 834 O O . ARG A 1 101 ? 27.749 -17.459 -1.299 1.00 40.66 101 ARG A O 1
ATOM 841 N N . ASP A 1 102 ? 26.452 -16.818 0.391 1.00 45.03 102 ASP A N 1
ATOM 842 C CA . ASP A 1 102 ? 25.231 -17.389 -0.141 1.00 45.03 102 ASP A CA 1
ATOM 843 C C . ASP A 1 102 ? 24.541 -16.266 -0.901 1.00 45.03 102 ASP A C 1
ATOM 845 O O . ASP A 1 102 ? 23.882 -15.375 -0.358 1.00 45.03 102 ASP A O 1
ATOM 849 N N . GLN A 1 103 ? 24.816 -16.254 -2.201 1.00 41.31 103 GLN A N 1
ATOM 850 C CA . GLN A 1 103 ? 24.202 -15.345 -3.147 1.00 41.31 103 GLN A CA 1
ATOM 851 C C . GLN A 1 103 ? 22.727 -15.736 -3.281 1.00 41.31 103 GLN A C 1
ATOM 853 O O . GLN A 1 103 ? 22.360 -16.539 -4.137 1.00 41.31 103 GLN A O 1
ATOM 858 N N . TRP A 1 104 ? 21.858 -15.160 -2.451 1.00 42.19 104 TRP A N 1
ATOM 859 C CA . TRP A 1 104 ? 20.422 -15.213 -2.694 1.00 42.19 104 TRP A CA 1
ATOM 860 C C . TRP A 1 104 ? 20.135 -14.361 -3.929 1.00 42.19 104 TRP A C 1
ATOM 862 O O . TRP A 1 104 ? 19.855 -13.165 -3.841 1.00 42.19 104 TRP A O 1
ATOM 872 N N . ARG A 1 105 ? 20.212 -14.971 -5.119 1.00 38.94 105 ARG A N 1
ATOM 873 C CA . ARG A 1 105 ? 19.444 -14.449 -6.247 1.00 38.94 105 ARG A CA 1
ATOM 874 C C . ARG A 1 105 ? 18.016 -14.399 -5.730 1.00 38.94 105 ARG A C 1
ATOM 876 O O . ARG A 1 105 ? 17.483 -15.432 -5.332 1.00 38.94 105 ARG A O 1
ATOM 883 N N . LEU A 1 106 ? 17.414 -13.213 -5.701 1.00 43.97 106 LEU A N 1
ATOM 884 C CA . LEU A 1 106 ? 15.964 -13.110 -5.687 1.00 43.97 106 LEU A CA 1
ATOM 885 C C . LEU A 1 106 ? 15.521 -13.905 -6.912 1.00 43.97 106 LEU A C 1
ATOM 887 O O . LEU A 1 106 ? 15.562 -13.397 -8.031 1.00 43.97 106 LEU A O 1
ATOM 891 N N . VAL A 1 107 ? 15.198 -15.188 -6.728 1.00 40.19 107 VAL A N 1
ATOM 892 C CA . VAL A 1 107 ? 14.585 -16.009 -7.762 1.00 40.19 107 VAL A CA 1
ATOM 893 C C . VAL A 1 107 ? 13.157 -15.503 -7.851 1.00 40.19 107 VAL A C 1
ATOM 895 O O . VAL A 1 107 ? 12.192 -16.143 -7.454 1.00 40.19 107 VAL A O 1
ATOM 898 N N . CYS A 1 108 ? 13.016 -14.305 -8.405 1.00 36.84 108 CYS A N 1
ATOM 899 C CA . CYS A 1 108 ? 11.922 -14.110 -9.302 1.00 36.84 108 CYS A CA 1
ATOM 900 C C . CYS A 1 108 ? 12.205 -15.082 -10.435 1.00 36.84 108 CYS A C 1
ATOM 902 O O . CYS A 1 108 ? 13.189 -14.903 -11.153 1.00 36.84 108 CYS A O 1
ATOM 904 N N . LEU A 1 109 ? 11.419 -16.163 -10.491 1.00 34.31 109 LEU A N 1
ATOM 905 C CA . LEU A 1 109 ? 11.351 -17.064 -11.631 1.00 34.31 109 LEU A CA 1
ATOM 906 C C . LEU A 1 109 ? 11.557 -16.220 -12.877 1.00 34.31 109 LEU A C 1
ATOM 908 O O . LEU A 1 109 ? 10.718 -15.379 -13.209 1.00 34.31 109 LEU A O 1
ATOM 912 N N . ARG A 1 110 ? 12.743 -16.393 -13.466 1.00 34.25 110 ARG A N 1
ATOM 913 C CA . ARG A 1 110 ? 13.137 -15.863 -14.756 1.00 34.25 110 ARG A CA 1
ATOM 914 C C . ARG A 1 110 ? 11.943 -16.149 -15.643 1.00 34.25 110 ARG A C 1
ATOM 916 O O . ARG A 1 110 ? 11.675 -17.307 -15.954 1.00 34.25 110 ARG A O 1
ATOM 923 N N . ALA A 1 111 ? 11.151 -15.119 -15.923 1.00 33.56 111 ALA A N 1
ATOM 924 C CA . ALA A 1 111 ? 10.103 -15.239 -16.902 1.00 33.56 111 ALA A CA 1
ATOM 925 C C . ALA A 1 111 ? 10.857 -15.624 -18.170 1.00 33.56 111 ALA A C 1
ATOM 927 O O . ALA A 1 111 ? 11.650 -14.830 -18.676 1.00 33.56 111 ALA A O 1
ATOM 928 N N . LEU A 1 112 ? 10.712 -16.886 -18.573 1.00 32.84 112 LEU A N 1
ATOM 929 C CA . LEU A 1 112 ? 11.124 -17.388 -19.867 1.00 32.84 112 LEU A CA 1
ATOM 930 C C . LEU A 1 112 ? 10.371 -16.558 -20.907 1.00 32.84 112 LEU A C 1
ATOM 932 O O . LEU A 1 112 ? 9.309 -16.935 -21.381 1.00 32.84 112 LEU A O 1
ATOM 936 N N . TYR A 1 113 ? 10.907 -15.390 -21.225 1.00 32.94 113 TYR A N 1
ATOM 937 C CA . TYR A 1 113 ? 10.734 -14.797 -22.527 1.00 32.94 113 TYR A CA 1
ATOM 938 C C . TYR A 1 113 ? 11.988 -15.193 -23.284 1.00 32.94 113 TYR A C 1
ATOM 940 O O . TYR A 1 113 ? 13.060 -14.617 -23.110 1.00 32.94 113 TYR A O 1
ATOM 948 N N . LEU A 1 114 ? 11.840 -16.265 -24.063 1.00 29.20 114 LEU A N 1
ATOM 949 C CA . LEU A 1 114 ? 12.596 -16.450 -25.289 1.00 29.20 114 LEU A CA 1
ATOM 950 C C . LEU A 1 114 ? 12.543 -15.114 -26.039 1.00 29.20 114 LEU A C 1
ATOM 952 O O . LEU A 1 114 ? 11.508 -14.749 -26.589 1.00 29.20 114 LEU A O 1
ATOM 956 N N . VAL A 1 115 ? 13.632 -14.354 -25.989 1.00 35.66 115 VAL A N 1
ATOM 957 C CA . VAL A 1 115 ? 13.881 -13.305 -26.972 1.00 35.66 115 VAL A CA 1
ATOM 958 C C . VAL A 1 115 ? 14.314 -14.058 -28.229 1.00 35.66 115 VAL A C 1
ATOM 960 O O . VAL A 1 115 ? 15.322 -14.766 -28.158 1.00 35.66 115 VAL A O 1
ATOM 963 N N . PRO A 1 116 ? 13.577 -13.999 -29.352 1.00 33.88 116 PRO A N 1
ATOM 964 C CA . PRO A 1 116 ? 14.074 -14.555 -30.596 1.00 33.88 116 PRO A CA 1
ATOM 965 C C . PRO A 1 116 ? 15.308 -13.749 -30.992 1.00 33.88 116 PRO A C 1
ATOM 967 O O . PRO A 1 116 ? 15.253 -12.521 -31.077 1.00 33.88 116 PRO A O 1
ATOM 970 N N . SER A 1 117 ? 16.420 -14.442 -31.211 1.00 36.47 117 SER A N 1
ATOM 971 C CA . SER A 1 117 ? 17.577 -13.894 -31.902 1.00 36.47 117 SER A CA 1
ATOM 972 C C . SER A 1 117 ? 17.136 -13.459 -33.298 1.00 36.47 117 SER A C 1
ATOM 974 O O . SER A 1 117 ? 16.978 -14.292 -34.185 1.00 36.47 117 SER A O 1
ATOM 976 N N . TYR A 1 118 ? 16.928 -12.160 -33.496 1.00 36.12 118 TYR A N 1
ATOM 977 C CA . TYR A 1 118 ? 17.005 -11.578 -34.828 1.00 36.12 118 TYR A CA 1
ATOM 978 C C . TYR A 1 118 ? 18.472 -11.259 -35.073 1.00 36.12 118 TYR A C 1
ATOM 980 O O . TYR A 1 118 ? 19.003 -10.280 -34.553 1.00 36.12 118 TYR A O 1
ATOM 988 N N . GLY A 1 119 ? 19.131 -12.159 -35.796 1.00 39.44 119 GLY A N 1
ATOM 989 C CA . GLY A 1 119 ? 20.335 -11.814 -36.527 1.00 39.44 119 GLY A CA 1
ATOM 990 C C . GLY A 1 119 ? 19.942 -11.012 -37.758 1.00 39.44 119 GLY A C 1
ATOM 991 O O . GLY A 1 119 ? 19.076 -11.465 -38.505 1.00 39.44 119 GLY A O 1
ATOM 992 N N . ILE A 1 120 ? 20.568 -9.849 -37.918 1.00 38.41 120 ILE A N 1
ATOM 993 C CA . ILE A 1 120 ? 21.226 -9.370 -39.142 1.00 38.41 120 ILE A CA 1
ATOM 994 C C . ILE A 1 120 ? 22.438 -8.569 -38.665 1.00 38.41 120 ILE A C 1
ATOM 996 O O . ILE A 1 120 ? 22.246 -7.743 -37.744 1.00 38.41 120 ILE A O 1
#

Secondary structure (DSSP, 8-state):
---HHHH-GGGPPPTT--TT-TT--HHHHHHHHHHHHHHHHHTT----------TTHHHHS-HHHHHHHHHHTT--HHHHHHHHHHTSS-------TT----------------------

Solvent-accessible surface area (backbone atoms only — not comparable to full-atom values): 8182 Å² total; per-residue (Å²): 135,86,54,75,62,83,76,35,76,68,50,59,73,63,93,87,59,29,76,99,36,89,100,43,38,70,67,58,50,52,50,52,54,48,50,56,45,48,56,34,47,75,72,73,49,83,77,85,87,84,88,85,84,73,83,60,55,88,83,66,61,57,66,67,57,55,55,51,49,42,58,73,30,65,55,55,68,70,59,54,50,52,48,52,58,74,68,47,91,82,76,83,82,83,90,57,93,90,59,79,92,73,79,71,68,79,75,66,74,75,75,83,67,81,74,80,84,79,84,130